Protein AF-A0A2E9VWW2-F1 (afdb_monomer_lite)

Radius of gyration: 25.4 Å; chains: 1; bounding box: 80×67×41 Å

Secondary structure (DSSP, 8-state):
---------SS----TTS-SS--S------TTS-EEEEEEEE-TTS---S---HHHHHHHHTTT--EEEE-S--EE--SS-EEEEEETTEEEEEEEEEETTEEEEEEEEESSSB--EEEEE-TT-EEEEESS---STT-EEEEEEPPPPHHHHHHHHHHHHHTTT--------S---PPP--

Foldseek 3Di:
DDDDDDDPPDPPPPDPPPDDPPDDDDPPPPLPFKKKWKKFQDDPPDDDPPPDDPVQLVQCVVVQRNGIDTQADIDGAEQDWAWNHDDPHWTKIKHWDQDPQKIWIWIWIDPVHTQTDIDIGHAQDWDKDWRPPDHYGRIMIMIMGHHHDPVRVVVVVVVVVCVVVDDDDDDDPDDDPPDDDD

pLDDT: mean 73.4, std 19.97, range [32.47, 96.12]

Structure (mmCIF, N/CA/C/O backbone):
data_AF-A0A2E9VWW2-F1
#
_entry.id   AF-A0A2E9VWW2-F1
#
loop_
_atom_site.group_PDB
_atom_site.id
_atom_site.type_symbol
_atom_site.label_atom_id
_atom_site.label_alt_id
_atom_site.label_comp_id
_atom_site.label_asym_id
_atom_site.label_entity_id
_atom_site.label_seq_id
_atom_site.pdbx_PDB_ins_code
_atom_site.Cartn_x
_atom_site.Cartn_y
_atom_site.Cartn_z
_atom_site.occupancy
_atom_site.B_iso_or_equiv
_atom_site.auth_seq_id
_atom_site.auth_comp_id
_atom_site.auth_asym_id
_atom_site.auth_atom_id
_atom_site.pdbx_PDB_model_num
ATOM 1 N N . MET A 1 1 ? -50.259 -53.143 -11.325 1.00 38.47 1 MET A N 1
ATOM 2 C CA . MET A 1 1 ? -48.902 -52.919 -11.885 1.00 38.47 1 MET A CA 1
ATOM 3 C C . MET A 1 1 ? -49.034 -51.944 -13.056 1.00 38.47 1 MET A C 1
ATOM 5 O O . MET A 1 1 ? -50.045 -52.095 -13.734 1.00 38.47 1 MET A O 1
ATOM 9 N N . PRO A 1 2 ? -48.085 -51.018 -13.345 1.00 46.19 2 PRO A N 1
ATOM 10 C CA . PRO A 1 2 ? -46.811 -50.757 -12.642 1.00 46.19 2 PRO A CA 1
ATOM 11 C C . PRO A 1 2 ? -46.695 -49.457 -11.794 1.00 46.19 2 PRO A C 1
ATOM 13 O O . PRO A 1 2 ? -46.287 -49.560 -10.640 1.00 46.19 2 PRO A O 1
ATOM 16 N N . LEU A 1 3 ? -46.949 -48.257 -12.347 1.00 34.09 3 LEU A N 1
ATOM 17 C CA . LEU A 1 3 ? -46.421 -46.962 -11.834 1.00 34.09 3 LEU A CA 1
ATOM 18 C C . LEU A 1 3 ? -47.301 -46.283 -10.750 1.00 34.09 3 LEU A C 1
ATOM 20 O O . LEU A 1 3 ? -48.466 -46.647 -10.636 1.00 34.09 3 LEU A O 1
ATOM 24 N N . ARG A 1 4 ? -46.867 -45.349 -9.870 1.00 44.44 4 ARG A N 1
ATOM 25 C CA . ARG A 1 4 ? -45.633 -44.532 -9.621 1.00 44.44 4 ARG A CA 1
ATOM 26 C C . ARG A 1 4 ? -45.465 -43.151 -10.314 1.00 44.44 4 ARG A C 1
ATOM 28 O O . ARG A 1 4 ? -45.832 -42.959 -11.459 1.00 44.44 4 ARG A O 1
ATOM 35 N N . PHE A 1 5 ? -44.799 -42.254 -9.568 1.00 42.56 5 PHE A N 1
ATOM 36 C CA . PHE A 1 5 ? -44.126 -40.982 -9.924 1.00 42.56 5 PHE A CA 1
ATOM 37 C C . PHE A 1 5 ? -44.895 -39.847 -10.640 1.00 42.56 5 PHE A C 1
ATOM 39 O O . PHE A 1 5 ? -44.724 -39.643 -11.835 1.00 42.56 5 PHE A O 1
ATOM 46 N N . ALA A 1 6 ? -45.569 -39.000 -9.848 1.00 38.91 6 ALA A N 1
ATOM 47 C CA . ALA A 1 6 ? -45.648 -37.530 -9.982 1.00 38.91 6 ALA A CA 1
ATOM 48 C C . ALA A 1 6 ? -46.382 -36.956 -8.741 1.00 38.91 6 ALA A C 1
ATOM 50 O O . ALA A 1 6 ? -47.266 -37.625 -8.218 1.00 38.91 6 ALA A O 1
ATOM 51 N N . ALA A 1 7 ? -46.093 -35.772 -8.192 1.00 41.53 7 ALA A N 1
ATOM 52 C CA . ALA A 1 7 ? -44.873 -34.964 -8.264 1.00 41.53 7 ALA A CA 1
ATOM 53 C C . ALA A 1 7 ? -44.699 -34.195 -6.932 1.00 41.53 7 ALA A C 1
ATOM 55 O O . ALA A 1 7 ? -45.328 -33.164 -6.707 1.00 41.53 7 ALA A O 1
ATOM 56 N N . ALA A 1 8 ? -43.840 -34.683 -6.031 1.00 39.75 8 ALA A N 1
ATOM 57 C CA . ALA A 1 8 ? -43.536 -34.020 -4.756 1.00 39.75 8 ALA A CA 1
ATOM 58 C C . ALA A 1 8 ? -42.539 -32.857 -4.959 1.00 39.75 8 ALA A C 1
ATOM 60 O O . ALA A 1 8 ? -41.404 -32.909 -4.493 1.00 39.75 8 ALA A O 1
ATOM 61 N N . LEU A 1 9 ? -42.947 -31.835 -5.720 1.00 38.59 9 LEU A N 1
ATOM 62 C CA . LEU A 1 9 ? -42.038 -30.849 -6.322 1.00 38.59 9 LEU A CA 1
ATOM 63 C C . LEU A 1 9 ? -42.366 -29.385 -5.965 1.00 38.59 9 LEU A C 1
ATOM 65 O O . LEU A 1 9 ? -42.173 -28.491 -6.780 1.00 38.59 9 LEU A O 1
ATOM 69 N N . CYS A 1 10 ? -42.850 -29.127 -4.745 1.00 32.47 10 CYS A N 1
ATOM 70 C CA . CYS A 1 10 ? -43.132 -27.763 -4.260 1.00 32.47 10 CYS A CA 1
ATOM 71 C C . CYS A 1 10 ? -42.475 -27.417 -2.905 1.00 32.47 10 CYS A C 1
ATOM 73 O O . CYS A 1 10 ? -42.703 -26.338 -2.365 1.00 32.47 10 CYS A O 1
ATOM 75 N N . LEU A 1 11 ? -41.638 -28.305 -2.349 1.00 35.75 11 LEU A N 1
ATOM 76 C CA . LEU A 1 11 ? -40.925 -28.068 -1.082 1.00 35.75 11 LEU A CA 1
ATOM 77 C C . LEU A 1 11 ? -39.432 -28.437 -1.147 1.00 35.75 11 LEU A C 1
ATOM 79 O O . LEU A 1 11 ? -38.833 -28.841 -0.155 1.00 35.75 11 LEU A O 1
ATOM 83 N N . MET A 1 12 ? -38.829 -28.286 -2.332 1.00 32.47 12 MET A N 1
ATOM 84 C CA . MET A 1 12 ? -37.383 -28.445 -2.542 1.00 32.47 12 MET A CA 1
ATOM 85 C C . MET A 1 12 ? -36.669 -27.182 -3.048 1.00 32.47 12 MET A C 1
ATOM 87 O O . MET A 1 12 ? -35.527 -27.254 -3.492 1.00 32.47 12 MET A O 1
ATOM 91 N N . VAL A 1 13 ? -37.257 -25.998 -2.827 1.00 37.53 13 VAL A N 1
ATOM 92 C CA . VAL A 1 13 ? -36.471 -24.752 -2.688 1.00 37.53 13 VAL A CA 1
ATOM 93 C C . VAL A 1 13 ? -35.834 -24.734 -1.289 1.00 37.53 13 VAL A C 1
ATOM 95 O O . VAL A 1 13 ? -36.084 -23.872 -0.449 1.00 37.53 13 VAL A O 1
ATOM 98 N N . ILE A 1 14 ? -35.030 -25.764 -1.016 1.00 36.09 14 ILE A N 1
ATOM 99 C CA . ILE A 1 14 ? -34.200 -25.859 0.180 1.00 36.09 14 ILE A CA 1
ATOM 100 C C . ILE A 1 14 ? -33.091 -24.824 0.028 1.00 36.09 14 ILE A C 1
ATOM 102 O O . ILE A 1 14 ? -32.214 -24.984 -0.815 1.00 36.09 14 ILE A O 1
ATOM 106 N N . LEU A 1 15 ? -33.144 -23.783 0.861 1.00 34.19 15 LEU A N 1
ATOM 107 C CA . LEU A 1 15 ? -32.026 -23.237 1.649 1.00 34.19 15 LEU A CA 1
ATOM 108 C C . LEU A 1 15 ? -30.678 -22.912 0.956 1.00 34.19 15 LEU A C 1
ATOM 110 O O . LEU A 1 15 ? -29.710 -22.600 1.646 1.00 34.19 15 LEU A O 1
ATOM 114 N N . THR A 1 16 ? -30.599 -22.907 -0.376 1.00 35.44 16 THR A N 1
ATOM 115 C CA . THR A 1 16 ? -29.362 -22.724 -1.168 1.00 35.44 16 THR A CA 1
ATOM 116 C C . THR A 1 16 ? -29.001 -21.235 -1.310 1.00 35.44 16 THR A C 1
ATOM 118 O O . THR A 1 16 ? -28.711 -20.725 -2.386 1.00 35.44 16 THR A O 1
ATOM 121 N N . ALA A 1 17 ? -29.067 -20.518 -0.187 1.00 35.00 17 ALA A N 1
ATOM 122 C CA . ALA A 1 17 ? -28.671 -19.118 -0.019 1.00 35.00 17 ALA A CA 1
ATOM 123 C C . ALA A 1 17 ? -27.955 -18.879 1.332 1.00 35.00 17 ALA A C 1
ATOM 125 O O . ALA A 1 17 ? -27.775 -17.744 1.765 1.00 35.00 17 ALA A O 1
ATOM 126 N N . VAL A 1 18 ? -27.529 -19.957 1.998 1.00 40.19 18 VAL A N 1
ATOM 127 C CA . VAL A 1 18 ? -26.647 -19.948 3.172 1.00 40.19 18 VAL A CA 1
ATOM 128 C C . VAL A 1 18 ? -25.441 -20.831 2.829 1.00 40.19 18 VAL A C 1
ATOM 130 O O . VAL A 1 18 ? -25.621 -21.840 2.162 1.00 40.19 18 VAL A O 1
ATOM 133 N N . THR A 1 19 ? -24.238 -20.438 3.270 1.00 36.69 19 THR A N 1
ATOM 134 C CA . THR A 1 19 ? -22.910 -21.043 2.974 1.00 36.69 19 THR A CA 1
ATOM 135 C C . THR A 1 19 ? -22.212 -20.687 1.650 1.00 36.69 19 THR A C 1
ATOM 137 O O . THR A 1 19 ? -21.451 -21.498 1.126 1.00 36.69 19 THR A O 1
ATOM 140 N N . PHE A 1 20 ? -22.327 -19.445 1.164 1.00 35.34 20 PHE A N 1
ATOM 141 C CA . PHE A 1 20 ? -21.243 -18.863 0.352 1.00 35.34 20 PHE A CA 1
ATOM 142 C C . PHE A 1 20 ? -20.206 -18.169 1.255 1.00 35.34 20 PHE A C 1
ATOM 144 O O . PHE A 1 20 ? -20.550 -17.287 2.037 1.00 35.34 20 PHE A O 1
ATOM 151 N N . ALA A 1 21 ? -18.939 -18.578 1.125 1.00 39.06 21 ALA A N 1
ATOM 152 C CA . ALA A 1 21 ? -17.744 -17.919 1.672 1.00 39.06 21 ALA A CA 1
ATOM 153 C C . ALA A 1 21 ? -17.693 -17.658 3.201 1.00 39.06 21 ALA A C 1
ATOM 155 O O . ALA A 1 21 ? -17.334 -16.566 3.639 1.00 39.06 21 ALA A O 1
ATOM 156 N N . ALA A 1 22 ? -17.958 -18.683 4.022 1.00 37.62 22 ALA A N 1
ATOM 157 C CA . ALA A 1 22 ? -17.477 -18.708 5.414 1.00 37.62 22 ALA A CA 1
ATOM 158 C C . ALA A 1 22 ? -16.037 -19.261 5.519 1.00 37.62 22 ALA A C 1
ATOM 160 O O . ALA A 1 22 ? -15.223 -18.741 6.283 1.00 37.62 22 ALA A O 1
ATOM 161 N N . ASP A 1 23 ? -15.701 -20.269 4.705 1.00 33.84 23 ASP A N 1
ATOM 162 C CA . ASP A 1 23 ? -14.395 -20.934 4.711 1.00 33.84 23 ASP A CA 1
ATOM 163 C C . ASP A 1 23 ? -13.391 -20.302 3.743 1.00 33.84 23 ASP A C 1
ATOM 165 O O . ASP A 1 23 ? -13.119 -20.804 2.652 1.00 33.84 23 ASP A O 1
ATOM 169 N N . LYS A 1 24 ? -12.789 -19.198 4.197 1.00 38.25 24 LYS A N 1
ATOM 170 C CA . LYS A 1 24 ? -11.358 -18.932 3.984 1.00 38.25 24 LYS A CA 1
ATOM 171 C C . LYS A 1 24 ? -10.829 -17.956 5.037 1.00 38.25 24 LYS A C 1
ATOM 173 O O . LYS A 1 24 ? -10.776 -16.749 4.828 1.00 38.25 24 LYS A O 1
ATOM 178 N N . MET A 1 25 ? -10.435 -18.533 6.178 1.00 34.09 25 MET A N 1
ATOM 179 C CA . MET A 1 25 ? -9.112 -18.300 6.780 1.00 34.09 25 MET A CA 1
ATOM 180 C C . MET A 1 25 ? -8.646 -16.833 6.691 1.00 34.09 25 MET A C 1
ATOM 182 O O . MET A 1 25 ? -7.858 -16.462 5.830 1.00 34.09 25 MET A O 1
ATOM 186 N N . LEU A 1 26 ? -9.177 -15.920 7.503 1.00 33.59 26 LEU A N 1
ATOM 187 C CA . LEU A 1 26 ? -8.809 -15.776 8.921 1.00 33.59 26 LEU A CA 1
ATOM 188 C C . LEU A 1 26 ? -7.288 -15.674 9.180 1.00 33.59 26 LEU A C 1
ATOM 190 O O . LEU A 1 26 ? -6.829 -15.916 10.289 1.00 33.59 26 LEU A O 1
ATOM 194 N N . VAL A 1 27 ? -6.527 -15.218 8.184 1.00 36.06 27 VAL A N 1
ATOM 195 C CA . VAL A 1 27 ? -5.305 -14.441 8.419 1.00 36.06 27 VAL A CA 1
ATOM 196 C C . VAL A 1 27 ? -5.707 -12.966 8.441 1.00 36.06 27 VAL A C 1
ATOM 198 O O . VAL A 1 27 ? -5.605 -12.246 7.452 1.00 36.06 27 VAL A O 1
ATOM 201 N N . ILE A 1 28 ? -6.235 -12.527 9.586 1.00 42.31 28 ILE A N 1
ATOM 202 C CA . ILE A 1 28 ? -6.137 -11.113 9.959 1.00 42.31 28 ILE A CA 1
ATOM 203 C C . ILE A 1 28 ? -4.796 -10.993 10.681 1.00 42.31 28 ILE A C 1
ATOM 205 O O . ILE A 1 28 ? -4.753 -10.949 11.911 1.00 42.31 28 ILE A O 1
ATOM 209 N N . ASP A 1 29 ? -3.714 -10.980 9.897 1.00 43.19 29 ASP A N 1
ATOM 210 C CA . ASP A 1 29 ? -2.458 -10.377 10.346 1.00 43.19 29 ASP A CA 1
ATOM 211 C C . ASP A 1 29 ? -2.759 -8.958 10.840 1.00 43.19 29 ASP A C 1
ATOM 213 O O . ASP A 1 29 ? -3.754 -8.348 10.428 1.00 43.19 29 ASP A O 1
ATOM 217 N N . ASP A 1 30 ? -1.955 -8.441 11.768 1.00 47.62 30 ASP A N 1
ATOM 218 C CA . ASP A 1 30 ? -2.338 -7.242 12.511 1.00 47.62 30 ASP A CA 1
ATOM 219 C C . ASP A 1 30 ? -2.309 -5.979 11.630 1.00 47.62 30 ASP A C 1
ATOM 221 O O . ASP A 1 30 ? -1.324 -5.245 11.552 1.00 47.62 30 ASP A O 1
ATOM 225 N N . LEU A 1 31 ? -3.444 -5.714 10.975 1.00 59.88 31 LEU A N 1
ATOM 226 C CA . LEU A 1 31 ? -3.766 -4.497 10.231 1.00 59.88 31 LEU A CA 1
ATOM 227 C C . LEU A 1 31 ? -3.972 -3.324 11.205 1.00 59.88 31 LEU A C 1
ATOM 229 O O . LEU A 1 31 ? -5.044 -2.719 11.277 1.00 59.88 31 LEU A O 1
ATOM 233 N N . THR A 1 32 ? -2.930 -3.022 11.975 1.00 70.50 32 THR A N 1
ATOM 234 C CA . THR A 1 32 ? -2.710 -1.773 12.713 1.00 70.50 32 THR A CA 1
ATOM 235 C C . THR A 1 32 ? -1.797 -0.813 11.949 1.00 70.50 32 THR A C 1
ATOM 237 O O . THR A 1 32 ? -1.774 0.373 12.269 1.00 70.50 32 THR A O 1
ATOM 240 N N . GLN A 1 33 ? -1.097 -1.301 10.920 1.00 85.75 33 GLN A N 1
ATOM 241 C CA . GLN A 1 33 ? -0.189 -0.549 10.047 1.00 85.75 33 GLN A CA 1
ATOM 242 C C . GLN A 1 33 ? -0.647 -0.614 8.582 1.00 85.75 33 GLN A C 1
ATOM 244 O O . GLN A 1 33 ? -1.279 -1.590 8.167 1.00 85.75 33 GLN A O 1
ATOM 249 N N . VAL A 1 34 ? -0.309 0.413 7.791 1.00 90.88 34 VAL A N 1
ATOM 250 C CA . VAL A 1 34 ? -0.545 0.426 6.334 1.00 90.88 34 VAL A CA 1
ATOM 251 C C . VAL A 1 34 ? 0.311 -0.653 5.679 1.00 90.88 34 VAL A C 1
ATOM 253 O O . VAL A 1 34 ? 1.507 -0.727 5.938 1.00 90.88 34 VAL A O 1
ATOM 256 N N . GLN A 1 35 ? -0.286 -1.474 4.821 1.00 94.12 35 GLN A N 1
ATOM 257 C CA . GLN A 1 35 ? 0.425 -2.498 4.057 1.00 94.12 35 GLN A CA 1
ATOM 258 C C . GLN A 1 35 ? 0.737 -1.989 2.649 1.00 94.12 35 GLN A C 1
ATOM 260 O O . GLN A 1 35 ? -0.114 -1.364 2.014 1.00 94.12 35 GLN A O 1
ATOM 265 N N . ALA A 1 36 ? 1.931 -2.295 2.147 1.00 94.12 36 ALA A N 1
ATOM 266 C CA . ALA A 1 36 ? 2.355 -2.021 0.777 1.00 94.12 36 ALA A CA 1
ATOM 267 C C . ALA A 1 36 ? 2.772 -3.314 0.058 1.00 94.12 36 ALA A C 1
ATOM 269 O O . ALA A 1 36 ? 3.405 -4.181 0.662 1.00 94.12 36 ALA A O 1
ATOM 270 N N . LYS A 1 37 ? 2.444 -3.441 -1.233 1.00 93.56 37 LYS A N 1
ATOM 271 C CA . LYS A 1 37 ? 2.930 -4.511 -2.121 1.00 93.56 37 LYS A CA 1
ATOM 272 C C . LYS A 1 37 ? 3.355 -3.908 -3.458 1.00 93.56 37 LYS A C 1
ATOM 274 O O . LYS A 1 37 ? 2.558 -3.226 -4.105 1.00 93.56 37 LYS A O 1
ATOM 279 N N . VAL A 1 38 ? 4.603 -4.144 -3.860 1.00 91.19 38 VAL A N 1
ATOM 280 C CA . VAL A 1 38 ? 5.144 -3.717 -5.158 1.00 91.19 38 VAL A CA 1
ATOM 281 C C . VAL A 1 38 ? 4.686 -4.699 -6.228 1.00 91.19 38 VAL A C 1
ATOM 283 O O . VAL A 1 38 ? 4.804 -5.918 -6.073 1.00 91.19 38 VAL A O 1
ATOM 286 N N . VAL A 1 39 ? 4.140 -4.161 -7.313 1.00 89.38 39 VAL A N 1
ATOM 287 C CA . VAL A 1 39 ? 3.542 -4.922 -8.410 1.00 89.38 39 VAL A CA 1
ATOM 288 C C . VAL A 1 39 ? 3.974 -4.279 -9.720 1.00 89.38 39 VAL A C 1
ATOM 290 O O . VAL A 1 39 ? 3.816 -3.074 -9.889 1.00 89.38 39 VAL A O 1
ATOM 293 N N . TYR A 1 40 ? 4.520 -5.054 -10.650 1.00 86.56 40 TYR A N 1
ATOM 294 C CA . TYR A 1 40 ? 4.775 -4.563 -12.006 1.00 86.56 40 TYR A CA 1
ATOM 295 C C . TYR A 1 40 ? 3.570 -4.845 -12.898 1.00 86.56 40 TYR A C 1
ATOM 297 O O . TYR A 1 40 ? 2.806 -5.781 -12.645 1.00 86.56 40 TYR A O 1
ATOM 305 N N . GLY A 1 41 ? 3.426 -4.062 -13.965 1.00 78.12 41 GLY A N 1
ATOM 306 C CA . GLY A 1 41 ? 2.668 -4.502 -15.127 1.00 78.12 41 GLY A CA 1
ATOM 307 C C . GLY A 1 41 ? 3.264 -5.788 -15.708 1.00 78.12 41 GLY A C 1
ATOM 308 O O . GLY A 1 41 ? 4.406 -6.159 -15.434 1.00 78.12 41 GLY A O 1
ATOM 309 N N . ALA A 1 42 ? 2.472 -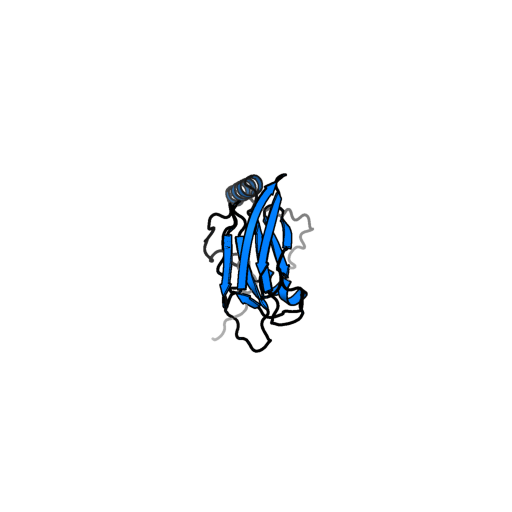6.488 -16.507 1.00 71.44 42 ALA A N 1
ATOM 310 C CA . ALA A 1 42 ? 2.922 -7.660 -17.240 1.00 71.44 42 ALA A CA 1
ATOM 311 C C . ALA A 1 42 ? 2.361 -7.633 -18.666 1.00 71.44 42 ALA A C 1
ATOM 313 O O . ALA A 1 42 ? 1.273 -7.101 -18.914 1.00 71.44 42 ALA A O 1
ATOM 314 N N . ALA A 1 43 ? 3.117 -8.186 -19.615 1.00 65.25 43 ALA A N 1
ATOM 315 C CA . ALA A 1 43 ? 2.631 -8.389 -20.978 1.00 65.25 43 ALA A CA 1
ATOM 316 C C . ALA A 1 43 ? 1.616 -9.545 -21.002 1.00 65.25 43 ALA A C 1
ATOM 318 O O . ALA A 1 43 ? 1.689 -10.440 -20.164 1.00 65.25 43 ALA A O 1
ATOM 319 N N . ALA A 1 44 ? 0.693 -9.553 -21.971 1.00 60.88 44 ALA A N 1
ATOM 320 C CA . ALA A 1 44 ? -0.444 -10.487 -22.020 1.00 60.88 44 ALA A CA 1
ATOM 321 C C . ALA A 1 44 ? -0.073 -11.990 -22.014 1.00 60.88 44 ALA A C 1
ATOM 323 O O . ALA A 1 44 ? -0.925 -12.827 -21.732 1.00 60.88 44 ALA A O 1
ATOM 324 N N . GLU A 1 45 ? 1.182 -12.327 -22.316 1.00 57.56 45 GLU A N 1
ATOM 325 C CA . GLU A 1 45 ? 1.710 -13.697 -22.370 1.00 57.56 45 GLU A CA 1
ATOM 326 C C . GLU A 1 45 ? 2.396 -14.144 -21.061 1.00 57.56 45 GLU A C 1
ATOM 328 O O . GLU A 1 45 ? 2.733 -15.318 -20.906 1.00 57.56 45 GLU A O 1
ATOM 333 N N . GLN A 1 46 ? 2.608 -13.240 -20.094 1.00 57.06 46 GLN A N 1
ATOM 334 C CA . GLN A 1 46 ? 3.193 -13.596 -18.799 1.00 57.06 46 GLN A CA 1
ATOM 335 C C . GLN A 1 46 ? 2.151 -14.257 -17.889 1.00 57.06 46 GLN A C 1
ATOM 337 O O . GLN A 1 46 ? 1.194 -13.639 -17.427 1.00 57.06 46 GLN A O 1
ATOM 342 N N . GLN A 1 47 ? 2.385 -15.541 -17.628 1.00 52.25 47 GLN A N 1
ATOM 343 C CA . GLN A 1 47 ? 1.526 -16.445 -16.869 1.00 52.25 47 GLN A CA 1
ATOM 344 C C . GLN A 1 47 ? 1.196 -15.913 -15.458 1.00 52.25 47 GLN A C 1
ATOM 346 O O . GLN A 1 47 ? 2.099 -15.530 -14.710 1.00 52.25 47 GLN A O 1
ATOM 351 N N . GLU A 1 48 ? -0.090 -15.925 -15.075 1.00 53.59 48 GLU A N 1
ATOM 352 C CA . GLU A 1 48 ? -0.560 -15.422 -13.774 1.00 53.59 48 GLU A CA 1
ATOM 353 C C . GLU A 1 48 ? 0.186 -16.064 -12.590 1.00 53.59 48 GLU A C 1
ATOM 355 O O . GLU A 1 48 ? 0.023 -17.247 -12.280 1.00 53.59 48 GLU A O 1
ATOM 360 N N . ARG A 1 49 ? 0.946 -15.252 -11.845 1.00 55.03 49 ARG A N 1
ATOM 361 C CA . ARG A 1 49 ? 1.398 -15.617 -10.498 1.00 55.03 49 ARG A CA 1
ATOM 362 C C . ARG A 1 49 ? 0.264 -15.329 -9.516 1.00 55.03 49 ARG A C 1
ATOM 364 O O . ARG A 1 49 ? 0.060 -14.183 -9.126 1.00 55.03 49 ARG A O 1
ATOM 371 N N . ALA A 1 50 ? -0.462 -16.384 -9.148 1.00 58.03 50 ALA A N 1
ATOM 372 C CA . ALA A 1 50 ? -1.775 -16.374 -8.489 1.00 58.03 50 ALA A CA 1
ATOM 373 C C . ALA A 1 50 ? -1.828 -15.865 -7.019 1.00 58.03 50 ALA A C 1
ATOM 375 O O . ALA A 1 50 ? -2.516 -16.448 -6.184 1.00 58.03 50 ALA A O 1
ATOM 376 N N . ASP A 1 51 ? -1.130 -14.771 -6.698 1.00 71.94 51 ASP A N 1
ATOM 377 C CA . ASP A 1 51 ? -1.185 -14.057 -5.410 1.00 71.94 51 ASP A CA 1
ATOM 378 C C . ASP A 1 51 ? -1.291 -12.528 -5.614 1.00 71.94 51 ASP A C 1
ATOM 380 O O . ASP A 1 51 ? -0.477 -11.720 -5.150 1.00 71.94 51 ASP A O 1
ATOM 384 N N . ILE A 1 52 ? -2.320 -12.105 -6.350 1.00 80.94 52 ILE A N 1
ATOM 385 C CA . ILE A 1 52 ? -2.735 -10.702 -6.436 1.00 80.94 52 ILE A CA 1
ATOM 386 C C . ILE A 1 52 ? -4.208 -10.602 -6.037 1.00 80.94 52 ILE A C 1
ATOM 388 O O . ILE A 1 52 ? -5.063 -11.326 -6.540 1.00 80.94 52 ILE A O 1
ATOM 392 N N . ALA A 1 53 ? -4.512 -9.691 -5.110 1.00 84.31 53 ALA A N 1
ATOM 393 C CA . ALA A 1 53 ? -5.883 -9.431 -4.693 1.00 84.31 53 ALA A CA 1
ATOM 394 C C . ALA A 1 53 ? -6.674 -8.780 -5.839 1.00 84.31 53 ALA A C 1
ATOM 396 O O . ALA A 1 53 ? -6.188 -7.837 -6.461 1.00 84.31 53 ALA A O 1
ATOM 397 N N . LEU A 1 54 ? -7.910 -9.236 -6.075 1.00 87.06 54 LEU A N 1
ATOM 398 C CA . LEU A 1 54 ? -8.753 -8.831 -7.213 1.00 87.06 54 LEU A CA 1
ATOM 399 C C . LEU A 1 54 ? -8.814 -7.306 -7.435 1.00 87.06 54 LEU A C 1
ATOM 401 O O . LEU A 1 54 ? -8.689 -6.835 -8.563 1.00 87.06 54 LEU A O 1
ATOM 405 N N . TRP A 1 55 ? -8.920 -6.528 -6.352 1.00 90.12 55 TRP A N 1
ATOM 406 C CA . TRP A 1 55 ? -8.987 -5.062 -6.399 1.00 90.12 55 TRP A CA 1
ATOM 407 C C . TRP A 1 55 ? -7.730 -4.398 -6.987 1.00 90.12 55 TRP A C 1
ATOM 409 O O . TRP A 1 55 ? -7.821 -3.302 -7.539 1.00 90.12 55 TRP A O 1
ATOM 419 N N . ILE A 1 56 ? -6.570 -5.054 -6.890 1.00 89.38 56 ILE A N 1
ATOM 420 C CA . ILE A 1 56 ? -5.314 -4.602 -7.495 1.00 89.38 56 ILE A CA 1
ATOM 421 C C . ILE A 1 56 ? -5.385 -4.830 -9.007 1.00 89.38 56 ILE A C 1
ATOM 423 O O . ILE A 1 56 ? -5.193 -3.884 -9.766 1.00 89.38 56 ILE A O 1
ATOM 427 N N . GLY A 1 57 ? -5.739 -6.044 -9.446 1.00 86.62 57 GLY A N 1
ATOM 428 C CA . GLY A 1 57 ? -5.892 -6.378 -10.869 1.00 86.62 57 GLY A CA 1
ATOM 429 C C . GLY A 1 57 ? -6.904 -5.472 -11.575 1.00 86.62 57 GLY A C 1
ATOM 430 O O . GLY A 1 57 ? -6.595 -4.878 -12.605 1.00 86.62 57 GLY A O 1
ATOM 431 N N . GLU A 1 58 ? -8.071 -5.246 -10.965 1.00 87.06 58 GLU A N 1
ATOM 432 C CA . GLU A 1 58 ? -9.059 -4.286 -11.471 1.00 87.06 58 GLU A CA 1
ATOM 433 C C . GLU A 1 58 ? -8.509 -2.858 -11.615 1.00 87.06 58 GLU A C 1
ATOM 435 O O . GLU A 1 58 ? -8.837 -2.157 -12.574 1.00 87.06 58 GLU A O 1
ATOM 440 N N . ALA A 1 59 ? -7.720 -2.389 -10.644 1.00 88.25 59 ALA A N 1
ATOM 441 C CA . ALA A 1 59 ? -7.157 -1.042 -10.653 1.00 88.25 59 ALA A CA 1
ATOM 442 C C . ALA A 1 59 ? -6.016 -0.884 -11.672 1.00 88.25 59 ALA A C 1
ATOM 444 O O . ALA A 1 59 ? -5.820 0.215 -12.190 1.00 88.25 59 ALA A O 1
ATOM 445 N N . LEU A 1 60 ? -5.295 -1.966 -11.979 1.00 85.81 60 LEU A N 1
ATOM 446 C CA . LEU A 1 60 ? -4.235 -2.013 -12.988 1.00 85.81 60 LEU A CA 1
ATOM 447 C C . LEU A 1 60 ? -4.801 -2.122 -14.410 1.00 85.81 60 LEU A C 1
ATOM 449 O O . LEU A 1 60 ? -4.393 -1.360 -15.289 1.00 85.81 60 LEU A O 1
ATOM 453 N N . ALA A 1 61 ? -5.840 -2.937 -14.618 1.00 83.38 61 ALA A N 1
ATOM 454 C CA . ALA A 1 61 ? -6.577 -2.991 -15.880 1.00 83.38 61 ALA A CA 1
ATOM 455 C C . ALA A 1 61 ? -7.171 -1.620 -16.256 1.00 83.38 61 ALA A C 1
ATOM 457 O O . ALA A 1 61 ? -7.007 -1.160 -17.385 1.00 83.38 61 ALA A O 1
ATOM 458 N N . LYS A 1 62 ? -7.749 -0.896 -15.283 1.00 84.06 62 LYS A N 1
ATOM 459 C CA . LYS A 1 62 ? -8.222 0.498 -15.446 1.00 84.06 62 LYS A CA 1
ATOM 460 C C . LYS A 1 62 ? -7.099 1.508 -15.763 1.00 84.06 62 LYS A C 1
ATOM 462 O O . LYS A 1 62 ? -7.401 2.630 -16.157 1.00 84.06 62 LYS A O 1
ATOM 467 N N . LYS A 1 63 ? -5.824 1.134 -15.595 1.00 80.75 63 LYS A N 1
ATOM 468 C CA . LYS A 1 63 ? -4.624 1.934 -15.915 1.00 80.75 63 LYS A CA 1
ATOM 469 C C . LYS A 1 63 ? -3.898 1.465 -17.188 1.00 80.75 63 LYS A C 1
ATOM 471 O O . LYS A 1 63 ? -2.832 1.990 -17.489 1.00 80.75 63 LYS A O 1
ATOM 476 N N . GLY A 1 64 ? -4.450 0.502 -17.933 1.00 76.00 64 GLY A N 1
ATOM 477 C CA . GLY A 1 64 ? -3.846 -0.014 -19.169 1.00 76.00 64 GLY A CA 1
ATOM 478 C C . GLY A 1 64 ? -2.779 -1.100 -18.977 1.00 76.00 64 GLY A C 1
ATOM 479 O O . GLY A 1 64 ? -2.148 -1.495 -19.953 1.00 76.00 64 GLY A O 1
ATOM 480 N N . SER A 1 65 ? -2.602 -1.620 -17.758 1.00 76.56 65 SER A N 1
ATOM 481 C CA . SER A 1 65 ? -1.743 -2.776 -17.461 1.00 76.56 65 SER A CA 1
ATOM 482 C C . SER A 1 65 ? -2.639 -3.932 -16.980 1.00 76.56 65 SER A C 1
ATOM 484 O O . SER A 1 65 ? -2.854 -4.073 -15.779 1.00 76.56 65 SER A O 1
ATOM 486 N N . PRO A 1 66 ? -3.256 -4.713 -17.892 1.00 69.88 66 PRO A N 1
ATOM 487 C CA . PRO A 1 66 ? -4.306 -5.678 -17.541 1.00 69.88 66 PRO A CA 1
ATOM 488 C C . PRO A 1 66 ? -3.794 -6.903 -16.778 1.00 69.88 66 PRO A C 1
ATOM 490 O O . PRO A 1 66 ? -4.554 -7.484 -16.008 1.00 69.88 66 PRO A O 1
ATOM 493 N N . LEU A 1 67 ? -2.525 -7.274 -16.971 1.00 74.94 67 LEU A N 1
ATOM 494 C CA . LEU A 1 67 ? -1.837 -8.281 -16.168 1.00 74.94 67 LEU A CA 1
ATOM 495 C C . LEU A 1 67 ? -0.820 -7.621 -15.238 1.00 74.94 67 LEU A C 1
ATOM 497 O O . LEU A 1 67 ? -0.340 -6.509 -15.482 1.00 74.94 67 LEU A O 1
ATOM 501 N N . ALA A 1 68 ? -0.510 -8.336 -14.161 1.00 75.12 68 ALA A N 1
ATOM 502 C CA . ALA A 1 68 ? 0.227 -7.822 -13.025 1.00 75.12 68 ALA A CA 1
ATOM 503 C C . ALA A 1 68 ? 1.115 -8.915 -12.411 1.00 75.12 68 ALA A C 1
ATOM 505 O O . ALA A 1 68 ? 0.668 -10.048 -12.230 1.00 75.12 68 ALA A O 1
ATOM 506 N N . GLN A 1 69 ? 2.354 -8.576 -12.050 1.00 83.19 69 GLN A N 1
ATOM 507 C CA . GLN A 1 69 ? 3.295 -9.492 -11.398 1.00 83.19 69 GLN A CA 1
ATOM 508 C C . GLN A 1 69 ? 3.719 -8.938 -10.027 1.00 83.19 69 GLN A C 1
ATOM 510 O O . GLN A 1 69 ? 4.250 -7.827 -9.965 1.00 83.19 69 GLN A O 1
ATOM 515 N N . PRO A 1 70 ? 3.534 -9.679 -8.916 1.00 85.25 70 PRO A N 1
ATOM 516 C CA . PRO A 1 70 ? 3.969 -9.218 -7.602 1.00 85.25 70 PRO A CA 1
ATOM 517 C C . PRO A 1 70 ? 5.495 -9.338 -7.478 1.00 85.25 70 PRO A C 1
ATOM 519 O O . PRO A 1 70 ? 6.049 -10.412 -7.714 1.00 85.25 70 PRO A O 1
ATOM 522 N N . GLN A 1 71 ? 6.159 -8.246 -7.086 1.00 86.75 71 GLN A N 1
ATOM 523 C CA . GLN A 1 71 ? 7.618 -8.173 -6.882 1.00 86.75 71 GLN A CA 1
ATOM 524 C C . GLN A 1 71 ? 8.016 -8.027 -5.402 1.00 86.75 71 GLN A C 1
ATOM 526 O O . GLN A 1 71 ? 9.201 -8.001 -5.066 1.00 86.75 71 GLN A O 1
ATOM 531 N N . SER A 1 72 ? 7.032 -7.946 -4.504 1.00 86.69 72 SER A N 1
ATOM 532 C CA . SER A 1 72 ? 7.206 -8.075 -3.056 1.00 86.69 72 SER A CA 1
ATOM 533 C C . SER A 1 72 ? 6.063 -8.899 -2.450 1.00 86.69 72 SER A C 1
ATOM 535 O O . SER A 1 72 ? 5.005 -9.078 -3.062 1.00 86.69 72 SER A O 1
ATOM 537 N N . GLY A 1 73 ? 6.246 -9.359 -1.210 1.00 89.00 73 GLY A N 1
ATOM 538 C CA . GLY A 1 73 ? 5.119 -9.699 -0.336 1.00 89.00 73 GLY A CA 1
ATOM 539 C C . GLY A 1 73 ? 4.380 -8.439 0.136 1.00 89.00 73 GLY A C 1
ATOM 540 O O . GLY A 1 73 ? 4.749 -7.321 -0.232 1.00 89.00 73 GLY A O 1
ATOM 541 N N . TRP A 1 74 ? 3.360 -8.606 0.978 1.00 91.31 74 TRP A N 1
ATOM 542 C CA . TRP A 1 74 ? 2.831 -7.485 1.759 1.00 91.31 74 TRP A CA 1
ATOM 543 C C . TRP A 1 74 ? 3.851 -7.066 2.821 1.00 91.31 74 TRP A C 1
ATOM 545 O O . TRP A 1 74 ? 4.382 -7.907 3.545 1.00 91.31 74 TRP A O 1
ATOM 555 N N . ILE A 1 75 ? 4.137 -5.769 2.895 1.00 91.94 75 ILE A N 1
ATOM 556 C CA . ILE A 1 75 ? 5.106 -5.187 3.820 1.00 91.94 75 ILE A CA 1
ATOM 557 C C . ILE A 1 75 ? 4.417 -4.074 4.607 1.00 91.94 75 ILE A C 1
ATOM 559 O O . ILE A 1 75 ? 3.973 -3.077 4.038 1.00 91.94 75 ILE A O 1
ATOM 563 N N . ALA A 1 76 ? 4.366 -4.235 5.929 1.00 92.38 76 ALA A N 1
ATOM 564 C CA . ALA A 1 76 ? 3.844 -3.219 6.833 1.00 92.38 76 ALA A CA 1
ATOM 565 C C . ALA A 1 76 ? 4.775 -1.995 6.871 1.00 92.38 76 ALA A C 1
ATOM 567 O O . ALA A 1 76 ? 5.974 -2.140 7.133 1.00 92.38 76 ALA A O 1
ATOM 568 N N . LEU A 1 77 ? 4.228 -0.810 6.606 1.00 91.19 77 LEU A N 1
ATOM 569 C CA . LEU A 1 77 ? 4.905 0.483 6.679 1.00 91.19 77 LEU A CA 1
ATOM 570 C C . LEU A 1 77 ? 4.859 1.060 8.100 1.00 91.19 77 LEU A C 1
ATOM 572 O O . LEU A 1 77 ? 3.871 0.904 8.819 1.00 91.19 77 LEU A O 1
ATOM 576 N N . ALA A 1 78 ? 5.910 1.793 8.464 1.00 89.69 78 ALA A N 1
ATOM 577 C CA . ALA A 1 78 ? 6.028 2.529 9.720 1.00 89.69 78 ALA A CA 1
ATOM 578 C C . ALA A 1 78 ? 6.459 3.985 9.456 1.00 89.69 78 ALA A C 1
ATOM 580 O O . ALA A 1 78 ? 6.640 4.389 8.307 1.00 89.69 78 ALA A O 1
ATOM 581 N N . SER A 1 79 ? 6.643 4.768 10.521 1.00 87.69 79 SER A N 1
ATOM 582 C CA . SER A 1 79 ? 7.195 6.132 10.457 1.00 87.69 79 SER A CA 1
ATOM 583 C C . SER A 1 79 ? 8.651 6.181 9.984 1.00 87.69 79 SER A C 1
ATOM 585 O O . SER A 1 79 ? 9.099 7.200 9.465 1.00 87.69 79 SER A O 1
ATOM 587 N N . GLU A 1 80 ? 9.392 5.088 10.163 1.00 91.31 80 GLU A N 1
ATOM 588 C CA . GLU A 1 80 ? 10.735 4.907 9.612 1.00 91.31 80 GLU A CA 1
ATOM 589 C C . GLU A 1 80 ? 10.656 4.390 8.170 1.00 91.31 80 GLU A C 1
ATOM 591 O O . GLU A 1 80 ? 9.787 3.580 7.836 1.00 91.31 80 GLU A O 1
ATOM 596 N N . SER A 1 81 ? 11.573 4.855 7.316 1.00 92.25 81 SER A N 1
ATOM 597 C CA . SER A 1 81 ? 11.620 4.444 5.910 1.00 92.25 81 SER A CA 1
ATOM 598 C C . SER A 1 81 ? 12.065 2.992 5.762 1.00 92.25 81 SER A C 1
ATOM 600 O O . SER A 1 81 ? 13.013 2.551 6.414 1.00 92.25 81 SER A O 1
ATOM 602 N N . LYS A 1 82 ? 11.364 2.244 4.909 1.00 93.69 82 LYS A N 1
ATOM 603 C CA . LYS A 1 82 ? 11.479 0.790 4.810 1.00 93.69 82 LYS A CA 1
ATOM 604 C C . LYS A 1 82 ? 11.535 0.324 3.359 1.00 93.69 82 LYS A C 1
ATOM 606 O O . LYS A 1 82 ? 10.654 0.646 2.563 1.00 93.69 82 LYS A O 1
ATOM 611 N N . ARG A 1 83 ? 12.525 -0.520 3.057 1.00 94.25 83 ARG A N 1
ATOM 612 C CA . ARG A 1 83 ? 12.725 -1.134 1.739 1.00 94.25 83 ARG A CA 1
ATOM 613 C C . ARG A 1 83 ? 11.549 -2.038 1.377 1.00 94.25 83 ARG A C 1
ATOM 615 O O . ARG A 1 83 ? 11.309 -3.047 2.039 1.00 94.25 83 ARG A O 1
ATOM 622 N N . LEU A 1 84 ? 10.829 -1.669 0.320 1.00 92.69 84 LEU A N 1
ATOM 623 C CA . LEU A 1 84 ? 9.694 -2.414 -0.229 1.00 92.69 84 LEU A CA 1
ATOM 624 C C . LEU A 1 84 ? 10.122 -3.389 -1.328 1.00 92.69 84 LEU A C 1
ATOM 626 O O . LEU A 1 84 ? 9.611 -4.503 -1.409 1.00 92.69 84 LEU A O 1
ATOM 630 N N . HIS A 1 85 ? 11.069 -2.972 -2.167 1.00 91.50 85 HIS A N 1
ATOM 631 C CA . HIS A 1 85 ? 11.648 -3.796 -3.223 1.00 91.50 85 HIS A CA 1
ATOM 632 C C . HIS A 1 85 ? 13.072 -3.326 -3.542 1.00 91.50 85 HIS A C 1
ATOM 634 O O . HIS A 1 85 ? 13.388 -2.140 -3.417 1.00 91.50 85 HIS A O 1
ATOM 640 N N . THR A 1 86 ? 13.935 -4.255 -3.953 1.00 89.62 86 THR A N 1
ATOM 641 C CA . THR A 1 86 ? 15.240 -3.946 -4.540 1.00 89.62 86 THR A CA 1
ATOM 642 C C . THR A 1 86 ? 15.631 -5.064 -5.502 1.00 89.62 86 THR A C 1
ATOM 644 O O . THR A 1 86 ? 15.474 -6.238 -5.170 1.00 89.62 86 THR A O 1
ATOM 647 N N . ASP A 1 87 ? 16.117 -4.693 -6.680 1.00 84.44 87 ASP A N 1
ATOM 648 C CA . ASP A 1 87 ? 16.612 -5.602 -7.715 1.00 84.44 87 ASP A CA 1
ATOM 649 C C . ASP A 1 87 ? 17.502 -4.810 -8.682 1.00 84.44 87 ASP A C 1
ATOM 651 O O . ASP A 1 87 ? 17.244 -3.633 -8.896 1.00 84.44 87 ASP A O 1
ATOM 655 N N . ASN A 1 88 ? 18.550 -5.410 -9.253 1.00 82.44 88 ASN A N 1
ATOM 656 C CA . ASN A 1 88 ? 19.380 -4.815 -10.321 1.00 82.44 88 ASN A CA 1
ATOM 657 C C . ASN A 1 88 ? 19.833 -3.336 -10.130 1.00 82.44 88 ASN A C 1
ATOM 659 O O . ASN A 1 88 ? 20.077 -2.620 -11.098 1.00 82.44 88 ASN A O 1
ATOM 663 N N . GLY A 1 89 ? 19.973 -2.865 -8.883 1.00 76.19 89 GLY A N 1
ATOM 664 C CA . GLY A 1 89 ? 20.316 -1.473 -8.542 1.00 76.19 89 GLY A CA 1
ATOM 665 C C . GLY A 1 89 ? 19.116 -0.530 -8.352 1.00 76.19 89 GLY A C 1
ATOM 666 O O . GLY A 1 89 ? 19.273 0.524 -7.737 1.00 76.19 89 GLY A O 1
ATOM 667 N N . LEU A 1 90 ? 17.918 -0.931 -8.784 1.00 84.44 90 LEU A N 1
ATOM 668 C CA . LEU A 1 90 ? 16.654 -0.303 -8.406 1.00 84.44 90 LEU A CA 1
ATOM 669 C C . LEU A 1 90 ? 16.382 -0.513 -6.913 1.00 84.44 90 LEU A C 1
ATOM 671 O O . LEU A 1 90 ? 16.606 -1.589 -6.341 1.00 84.44 90 LEU A O 1
ATOM 675 N N . TYR A 1 91 ? 15.825 0.519 -6.288 1.00 90.50 91 TYR A N 1
ATOM 676 C CA . TYR A 1 91 ? 15.196 0.413 -4.981 1.00 90.50 91 TYR A CA 1
ATOM 677 C C . TYR A 1 91 ? 13.921 1.245 -4.871 1.00 90.50 91 TYR A C 1
ATOM 679 O O . TYR A 1 91 ? 13.773 2.294 -5.499 1.00 90.50 91 TYR A O 1
ATOM 687 N N . ILE 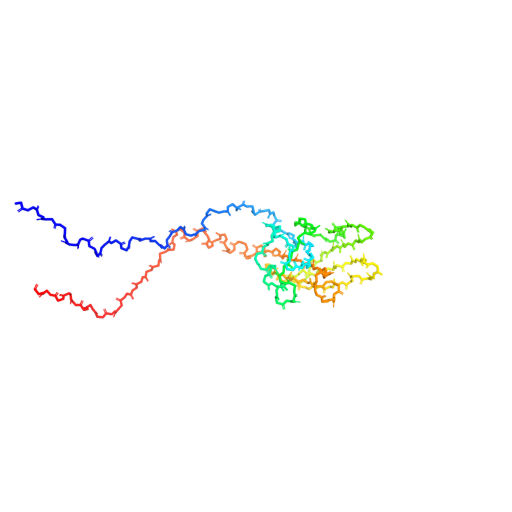A 1 92 ? 13.015 0.757 -4.028 1.00 92.69 92 ILE A N 1
ATOM 688 C CA . ILE A 1 92 ? 11.771 1.420 -3.650 1.00 92.69 92 ILE A CA 1
ATOM 689 C C . ILE A 1 92 ? 11.685 1.366 -2.126 1.00 92.69 92 ILE A C 1
ATOM 691 O O . ILE A 1 92 ? 11.609 0.277 -1.551 1.00 92.69 92 ILE A O 1
ATOM 695 N N . ASP A 1 93 ? 11.702 2.527 -1.486 1.00 94.62 93 ASP A N 1
ATOM 696 C CA . ASP A 1 93 ? 11.501 2.711 -0.052 1.00 94.62 93 ASP A CA 1
ATOM 697 C C . ASP A 1 93 ? 10.132 3.356 0.212 1.00 94.62 93 ASP A C 1
ATOM 699 O O . ASP A 1 93 ? 9.591 4.086 -0.619 1.00 94.62 93 ASP A O 1
ATOM 703 N N . GLY A 1 94 ? 9.544 3.077 1.374 1.00 95.69 94 GLY A N 1
ATOM 704 C CA . GLY A 1 94 ? 8.273 3.668 1.782 1.00 95.69 94 GLY A CA 1
ATOM 705 C C . GLY A 1 94 ? 8.212 3.962 3.275 1.00 95.69 94 GLY A C 1
ATOM 706 O O . GLY A 1 94 ? 8.771 3.226 4.089 1.00 95.69 94 GLY A O 1
ATOM 707 N N . LYS A 1 95 ? 7.492 5.028 3.629 1.00 94.88 95 LYS A N 1
ATOM 708 C CA . LYS A 1 95 ? 7.237 5.484 5.004 1.00 94.88 95 LYS A CA 1
ATOM 709 C C . LYS A 1 95 ? 5.798 5.980 5.150 1.00 94.88 95 LYS A C 1
ATOM 711 O O . LYS A 1 95 ? 5.192 6.426 4.175 1.00 94.88 95 LYS A O 1
ATOM 716 N N . VAL A 1 96 ? 5.240 5.906 6.358 1.00 95.44 96 VAL A N 1
ATOM 717 C CA . VAL A 1 96 ? 3.885 6.388 6.670 1.0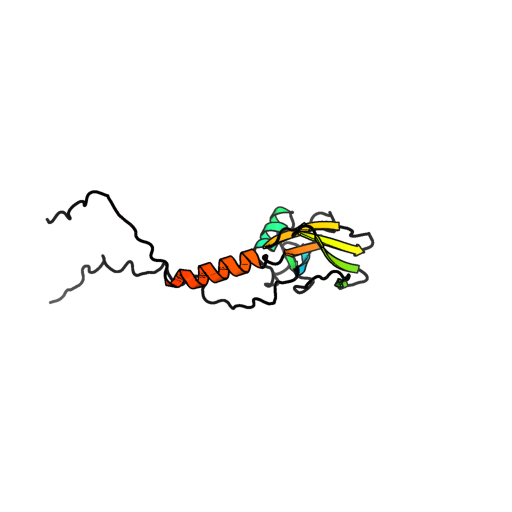0 95.44 96 VAL A CA 1
ATOM 718 C C . VAL A 1 96 ? 3.843 7.216 7.951 1.00 95.44 96 VAL A C 1
ATOM 720 O O . VAL A 1 96 ? 4.296 6.786 9.009 1.00 95.44 96 VAL A O 1
ATOM 723 N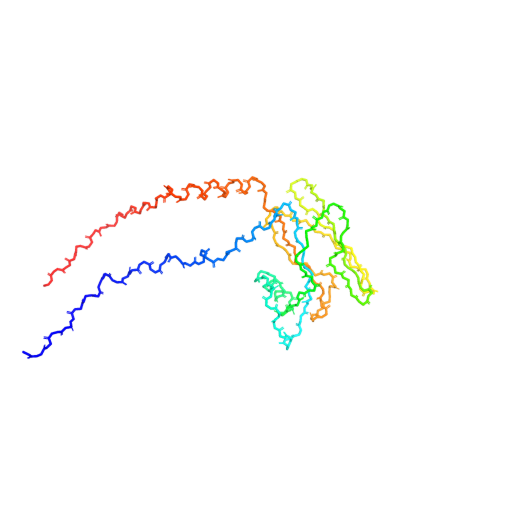 N . THR A 1 97 ? 3.208 8.381 7.862 1.00 93.62 97 THR A N 1
ATOM 724 C CA . THR A 1 97 ? 2.906 9.270 8.987 1.00 93.62 97 THR A CA 1
ATOM 725 C C . THR A 1 97 ? 1.396 9.260 9.233 1.00 93.62 97 THR A C 1
ATOM 727 O O . THR A 1 97 ? 0.622 9.516 8.311 1.00 93.62 97 THR A O 1
ATOM 730 N N . GLU A 1 98 ? 0.944 8.976 10.460 1.00 91.00 98 GLU A N 1
ATOM 731 C CA . GLU A 1 98 ? -0.466 9.185 10.830 1.00 91.00 98 GLU A CA 1
ATOM 732 C C . GLU A 1 98 ? -0.674 10.643 11.265 1.00 91.00 98 GLU A C 1
ATOM 734 O O . GLU A 1 98 ? 0.029 11.147 12.143 1.00 91.00 98 GLU A O 1
ATOM 739 N N . LYS A 1 99 ? -1.639 11.325 10.643 1.00 88.12 99 LYS A N 1
ATOM 740 C CA . LYS A 1 99 ? -1.939 12.743 10.862 1.00 88.12 99 LYS A CA 1
ATOM 741 C C . LYS A 1 99 ? -3.419 13.010 10.607 1.00 88.12 99 LYS A C 1
ATOM 743 O O . LYS A 1 99 ? -3.985 12.522 9.632 1.00 88.12 99 LYS A O 1
ATOM 748 N N . ASP A 1 100 ? -4.065 13.735 11.518 1.00 87.19 100 ASP A N 1
ATOM 749 C CA . ASP A 1 100 ? -5.499 14.068 11.467 1.00 87.19 100 ASP A CA 1
ATOM 750 C C . ASP A 1 100 ? -6.430 12.848 11.243 1.00 87.19 100 ASP A C 1
ATOM 752 O O . ASP A 1 100 ? -7.497 12.948 10.634 1.00 87.19 100 ASP A O 1
ATOM 756 N N . GLY A 1 101 ? -6.023 11.668 11.732 1.00 84.62 101 GLY A N 1
ATOM 757 C CA . GLY A 1 101 ? -6.744 10.398 11.560 1.00 84.62 101 GLY A CA 1
ATOM 758 C C . GLY A 1 101 ? -6.669 9.797 10.148 1.00 84.62 101 GLY A C 1
ATOM 759 O O . GLY A 1 101 ? -7.494 8.950 9.798 1.00 84.62 101 GLY A O 1
ATOM 760 N N . GLN A 1 102 ? -5.712 10.246 9.335 1.00 91.31 102 GLN A N 1
ATOM 761 C CA . GLN A 1 102 ? -5.396 9.745 7.999 1.00 91.31 102 GLN A CA 1
ATOM 762 C C . GLN A 1 102 ? -3.921 9.328 7.924 1.00 91.31 102 GLN A C 1
ATOM 764 O O . GLN A 1 102 ? -3.102 9.722 8.752 1.00 91.31 102 GLN A O 1
ATOM 769 N N . TYR A 1 103 ? -3.585 8.536 6.911 1.00 93.19 103 TYR A N 1
ATOM 770 C CA . TYR A 1 103 ? -2.233 8.046 6.667 1.00 93.19 103 TYR A CA 1
ATOM 771 C C . TYR A 1 103 ? -1.622 8.810 5.494 1.00 93.19 103 TYR A C 1
ATOM 773 O O . TYR A 1 103 ? -2.074 8.647 4.363 1.00 93.19 103 TYR A O 1
ATOM 781 N N . GLU A 1 104 ? -0.621 9.649 5.752 1.00 95.62 104 GLU A N 1
ATOM 782 C CA . GLU A 1 104 ? 0.243 10.242 4.727 1.00 95.62 104 GLU A CA 1
ATOM 783 C C . GLU A 1 104 ? 1.353 9.229 4.410 1.00 95.62 104 GLU A C 1
ATOM 785 O O . GLU A 1 104 ? 2.223 8.976 5.241 1.00 95.62 104 GLU A O 1
ATOM 790 N N . ILE A 1 105 ? 1.299 8.607 3.229 1.00 96.12 105 ILE A N 1
ATOM 791 C CA . ILE A 1 105 ? 2.332 7.698 2.723 1.00 96.12 105 ILE A CA 1
ATOM 792 C C . ILE A 1 105 ? 3.244 8.480 1.786 1.00 96.12 105 ILE A C 1
ATOM 794 O O . ILE A 1 105 ? 2.774 9.144 0.857 1.00 96.12 105 ILE A O 1
ATOM 798 N N . GLU A 1 106 ? 4.545 8.338 1.999 1.00 95.94 106 GLU A N 1
ATOM 799 C CA . GLU A 1 106 ? 5.575 8.793 1.075 1.00 95.94 106 GLU A CA 1
ATOM 800 C C . GLU A 1 106 ? 6.358 7.581 0.569 1.00 95.94 106 GLU A C 1
ATOM 802 O O . GLU A 1 106 ? 6.766 6.722 1.355 1.00 95.94 106 GLU A O 1
ATOM 807 N N . ILE A 1 107 ? 6.539 7.519 -0.745 1.00 94.94 107 ILE A N 1
ATOM 808 C CA . ILE A 1 107 ? 7.339 6.531 -1.457 1.00 94.94 107 ILE A CA 1
ATOM 809 C C . ILE A 1 107 ? 8.489 7.293 -2.106 1.00 94.94 107 ILE A C 1
ATOM 811 O O . ILE A 1 107 ? 8.241 8.249 -2.841 1.00 94.94 107 ILE A O 1
ATOM 815 N N . ASP A 1 108 ? 9.713 6.857 -1.831 1.00 91.69 108 ASP A N 1
ATOM 816 C CA . ASP A 1 108 ? 10.942 7.430 -2.376 1.00 91.69 108 ASP A CA 1
ATOM 817 C C . ASP A 1 108 ? 11.714 6.285 -3.067 1.00 91.69 108 ASP A C 1
ATOM 819 O O . ASP A 1 108 ? 11.757 5.161 -2.555 1.00 91.69 108 ASP A O 1
ATOM 823 N N . GLY A 1 109 ? 12.331 6.506 -4.229 1.00 86.06 109 GLY A N 1
ATOM 824 C CA . GLY A 1 109 ? 12.982 5.406 -4.955 1.00 86.06 109 GLY A CA 1
ATOM 825 C C . GLY A 1 109 ? 13.784 5.828 -6.179 1.00 86.06 109 GLY A C 1
ATOM 826 O O . GLY A 1 109 ? 13.786 6.994 -6.564 1.00 86.06 109 GLY A O 1
ATOM 827 N N . CYS A 1 110 ? 14.466 4.871 -6.809 1.00 80.50 110 CYS A N 1
ATOM 828 C CA . CYS A 1 110 ? 15.281 5.123 -7.997 1.00 80.50 110 CYS A CA 1
ATOM 829 C C . CYS A 1 110 ? 15.249 3.941 -8.974 1.00 80.50 110 CYS A C 1
ATOM 831 O O . CYS A 1 110 ? 15.643 2.839 -8.602 1.00 80.50 110 CYS A O 1
ATOM 833 N N . ASN A 1 111 ? 14.847 4.183 -10.229 1.00 69.50 111 ASN A N 1
ATOM 834 C CA . ASN A 1 111 ? 14.923 3.222 -11.345 1.00 69.50 111 ASN A CA 1
ATOM 835 C C . ASN A 1 111 ? 15.772 3.767 -12.512 1.00 69.50 111 ASN A C 1
ATOM 837 O O . ASN A 1 111 ? 15.316 3.849 -13.650 1.00 69.50 111 ASN A O 1
ATOM 841 N N . GLY A 1 112 ? 16.959 4.301 -12.207 1.00 66.88 112 GLY A N 1
ATOM 842 C CA . GLY A 1 112 ? 17.712 5.173 -13.127 1.00 66.88 112 GLY A CA 1
ATOM 843 C C . GLY A 1 112 ? 17.146 6.600 -13.236 1.00 66.88 112 GLY A C 1
ATOM 844 O O . GLY A 1 112 ? 17.778 7.475 -13.820 1.00 66.88 112 GLY A O 1
ATOM 845 N N . PHE A 1 113 ? 15.987 6.847 -12.622 1.00 71.19 113 PHE A N 1
ATOM 846 C CA . PHE A 1 113 ? 15.359 8.146 -12.390 1.00 71.19 113 PHE A CA 1
ATOM 847 C C . PHE A 1 113 ? 14.617 8.122 -11.043 1.00 71.19 113 PHE A C 1
ATOM 849 O O . PHE A 1 113 ? 14.295 7.042 -10.541 1.00 71.19 113 PHE A O 1
ATOM 856 N N . SER A 1 114 ? 14.363 9.297 -10.459 1.00 79.50 114 SER A N 1
ATOM 857 C CA . SER A 1 114 ? 13.699 9.438 -9.151 1.00 79.50 114 SER A CA 1
ATOM 858 C C . SER A 1 114 ? 12.234 8.988 -9.207 1.00 79.50 114 SER A C 1
ATOM 860 O O . SER A 1 114 ? 11.499 9.386 -10.112 1.00 79.50 114 SER A O 1
ATOM 862 N N . LEU A 1 115 ? 11.808 8.177 -8.236 1.00 84.75 115 LEU A N 1
ATOM 863 C CA . LEU A 1 115 ? 10.450 7.633 -8.095 1.00 84.75 115 LEU A CA 1
ATOM 864 C C . LEU A 1 115 ? 9.771 8.183 -6.832 1.00 84.75 115 LEU A C 1
ATOM 866 O O . LEU A 1 115 ? 9.412 7.432 -5.926 1.00 84.75 115 LEU A O 1
ATOM 870 N N . ASP A 1 116 ? 9.610 9.503 -6.778 1.00 88.31 116 ASP A N 1
ATOM 871 C CA . ASP A 1 116 ? 9.118 10.206 -5.591 1.00 88.31 116 ASP A CA 1
ATOM 872 C C . ASP A 1 116 ? 7.603 10.440 -5.674 1.00 88.31 116 ASP A C 1
ATOM 874 O O . ASP A 1 116 ? 7.107 11.149 -6.555 1.00 88.31 116 ASP A O 1
ATOM 878 N N . GLN A 1 117 ? 6.837 9.858 -4.749 1.00 92.81 117 GLN A N 1
ATOM 879 C CA . GLN A 1 117 ? 5.378 9.953 -4.761 1.00 92.81 117 GLN A CA 1
ATOM 880 C C . GLN A 1 117 ? 4.774 10.012 -3.359 1.00 92.81 117 GLN A C 1
ATOM 882 O O . GLN A 1 117 ? 5.094 9.220 -2.478 1.00 92.81 117 GLN A O 1
ATOM 887 N N . LYS A 1 118 ? 3.826 10.935 -3.162 1.00 94.06 118 LYS A N 1
ATOM 888 C CA . LYS A 1 118 ? 3.122 11.131 -1.887 1.00 94.06 118 LYS A CA 1
ATOM 889 C C . LYS A 1 118 ? 1.620 10.933 -2.065 1.00 94.06 118 LYS A C 1
ATOM 891 O O . LYS A 1 118 ? 1.047 11.335 -3.079 1.00 94.06 118 LYS A O 1
ATOM 896 N N . THR A 1 119 ? 0.962 10.296 -1.100 1.00 95.94 119 THR A N 1
ATOM 897 C CA . THR A 1 119 ? -0.489 10.070 -1.133 1.00 95.94 119 THR A CA 1
ATOM 898 C C . THR A 1 119 ? -1.078 10.007 0.272 1.00 95.94 119 THR A C 1
ATOM 900 O O . THR A 1 119 ? -0.427 9.539 1.198 1.00 95.94 119 THR A O 1
ATOM 903 N N . THR A 1 120 ? -2.338 10.415 0.429 1.00 96.06 120 THR A N 1
ATOM 904 C CA . THR A 1 120 ? -3.065 10.292 1.703 1.00 96.06 120 THR A CA 1
ATOM 905 C C . THR A 1 120 ? -4.177 9.251 1.591 1.00 96.06 120 THR A C 1
ATOM 907 O O . THR A 1 120 ? -4.970 9.308 0.644 1.00 96.06 120 THR A O 1
ATOM 910 N N . LEU A 1 121 ? -4.247 8.318 2.545 1.00 95.12 121 LEU A N 1
ATOM 911 C CA . LEU A 1 121 ? -5.290 7.292 2.658 1.00 95.12 121 LEU A CA 1
ATOM 912 C C . LEU A 1 121 ? -6.121 7.462 3.929 1.00 95.12 121 LEU A C 1
ATOM 914 O O . LEU A 1 121 ? -5.603 7.762 5.006 1.00 95.12 121 LEU A O 1
ATOM 918 N N . LYS A 1 122 ? -7.421 7.198 3.812 1.00 94.06 122 LYS A N 1
ATOM 919 C CA . LYS A 1 122 ? -8.337 7.100 4.955 1.00 94.06 122 LYS A CA 1
ATOM 920 C C . LYS A 1 122 ? -8.273 5.694 5.578 1.00 94.06 122 LYS A C 1
ATOM 922 O O . LYS A 1 122 ? -7.929 4.738 4.885 1.00 94.06 122 LYS A O 1
ATOM 927 N N . PRO A 1 123 ? -8.626 5.516 6.864 1.00 91.06 123 PRO A N 1
ATOM 928 C CA . PRO A 1 123 ? -8.624 4.194 7.492 1.00 91.06 123 PRO A CA 1
ATOM 929 C C . PRO A 1 123 ? -9.554 3.201 6.773 1.00 91.06 123 PRO A C 1
ATOM 931 O O . PRO A 1 123 ? -10.753 3.457 6.642 1.00 91.06 123 PRO A O 1
ATOM 934 N N . GLY A 1 124 ? -9.014 2.059 6.338 1.00 89.44 124 GLY A N 1
ATOM 935 C CA . GLY A 1 124 ? -9.708 1.060 5.515 1.00 89.44 124 GLY A CA 1
ATOM 936 C C . GLY A 1 124 ? -9.715 1.343 4.006 1.00 89.44 124 GLY A C 1
ATOM 937 O O . GLY A 1 124 ? -10.371 0.616 3.263 1.00 89.44 124 GLY A O 1
ATOM 938 N N . GLU A 1 125 ? -9.033 2.390 3.534 1.00 93.94 125 GLU A N 1
ATOM 939 C CA . GLU A 1 125 ? -8.911 2.689 2.105 1.00 93.94 125 GLU A CA 1
ATOM 940 C C . GLU A 1 125 ? -7.841 1.818 1.425 1.00 93.94 125 GLU A C 1
ATOM 942 O O . GLU A 1 125 ? -6.778 1.546 1.982 1.00 93.94 125 GLU A O 1
ATOM 947 N N . ARG A 1 126 ? -8.116 1.418 0.180 1.00 95.06 126 ARG A N 1
ATOM 948 C CA . ARG A 1 126 ? -7.200 0.684 -0.702 1.00 95.06 126 ARG A CA 1
ATOM 949 C C . ARG A 1 126 ? -6.930 1.511 -1.953 1.00 95.06 126 ARG A C 1
ATOM 951 O O . ARG A 1 126 ? -7.866 2.073 -2.521 1.00 95.06 126 ARG A O 1
ATOM 958 N N . ARG A 1 127 ? -5.677 1.584 -2.404 1.00 95.38 127 ARG A N 1
ATOM 959 C CA . ARG A 1 127 ? -5.287 2.380 -3.582 1.00 95.38 127 ARG A CA 1
ATOM 960 C C . ARG A 1 127 ? -4.138 1.716 -4.334 1.00 95.38 127 ARG A C 1
ATOM 962 O O . ARG A 1 127 ? -3.229 1.183 -3.711 1.00 95.38 127 ARG A O 1
ATOM 969 N N . VAL A 1 128 ? -4.160 1.785 -5.666 1.00 93.25 128 VAL A N 1
ATOM 970 C CA . VAL A 1 128 ? -3.004 1.430 -6.504 1.00 93.25 128 VAL A CA 1
ATOM 971 C C . VAL A 1 128 ? -2.424 2.694 -7.124 1.00 93.25 128 VAL A C 1
ATOM 973 O O . VAL A 1 128 ? -3.103 3.406 -7.874 1.00 93.25 128 VAL A O 1
ATOM 976 N N . LEU A 1 129 ? -1.165 2.967 -6.802 1.00 92.25 129 LEU A N 1
ATOM 977 C CA . LEU A 1 129 ? -0.380 4.061 -7.355 1.00 92.25 129 LEU A CA 1
ATOM 978 C C . LEU A 1 129 ? 0.470 3.572 -8.538 1.00 92.25 129 LEU A C 1
ATOM 980 O O . LEU A 1 129 ? 0.873 2.415 -8.547 1.00 92.25 129 LEU A O 1
ATOM 984 N N . ASN A 1 130 ? 0.746 4.443 -9.514 1.00 90.38 130 ASN A N 1
ATOM 985 C CA . ASN A 1 130 ? 1.761 4.226 -10.558 1.00 90.38 130 ASN A CA 1
ATOM 986 C C . ASN A 1 130 ? 2.959 5.124 -10.215 1.00 90.38 130 ASN A C 1
ATOM 988 O O . ASN A 1 130 ? 2.752 6.327 -10.047 1.00 90.38 130 ASN A O 1
ATOM 992 N N . LEU A 1 131 ? 4.156 4.545 -10.091 1.00 87.50 131 LEU A N 1
ATOM 993 C CA . LEU A 1 131 ? 5.402 5.263 -9.798 1.00 87.50 131 LEU A CA 1
ATOM 994 C C . LEU A 1 131 ? 6.129 5.710 -11.069 1.00 87.50 131 LEU A C 1
ATOM 996 O O . LEU A 1 131 ? 6.612 6.833 -11.135 1.00 87.50 131 LEU A O 1
ATOM 1000 N N . SER A 1 132 ? 6.212 4.838 -12.074 1.00 80.88 132 SER A N 1
ATOM 1001 C CA . SER A 1 132 ? 6.988 5.072 -13.298 1.00 80.88 132 SER A CA 1
ATOM 1002 C C . SER A 1 132 ? 6.349 6.091 -14.241 1.00 80.88 132 SER A C 1
ATOM 1004 O O . SER A 1 132 ? 7.059 6.747 -14.994 1.00 80.88 132 SER A O 1
ATOM 1006 N N . GLY A 1 133 ? 5.017 6.205 -14.252 1.00 74.19 133 GLY A N 1
ATOM 1007 C CA . GLY A 1 133 ? 4.280 7.118 -15.142 1.00 74.19 133 GLY A CA 1
ATOM 1008 C C . GLY A 1 133 ? 4.309 6.746 -16.635 1.00 74.19 133 GLY A C 1
ATOM 1009 O O . GLY A 1 133 ? 3.764 7.479 -17.457 1.00 74.19 133 GLY A O 1
ATOM 1010 N N . ILE A 1 134 ? 4.921 5.610 -16.976 1.00 70.44 134 ILE A N 1
ATOM 1011 C CA . ILE A 1 134 ? 5.055 5.043 -18.326 1.00 70.44 134 ILE A CA 1
ATOM 1012 C C . ILE A 1 134 ? 3.728 4.349 -18.732 1.00 70.44 134 ILE A C 1
ATOM 1014 O O . ILE A 1 134 ? 2.747 4.329 -17.980 1.00 70.44 134 ILE A O 1
ATOM 1018 N N . SER A 1 135 ? 3.666 3.781 -19.937 1.00 66.12 135 SER A N 1
ATOM 1019 C CA . SER A 1 135 ? 2.555 2.960 -20.441 1.00 66.12 135 SER A CA 1
ATOM 1020 C C . SER A 1 135 ? 3.022 1.528 -20.718 1.00 66.12 135 SER A C 1
ATOM 1022 O O . SER A 1 135 ? 4.082 1.340 -21.305 1.00 66.12 135 SER A O 1
ATOM 1024 N N . GLY A 1 136 ? 2.212 0.518 -20.378 1.00 65.62 136 GLY A N 1
ATOM 1025 C CA . GLY A 1 136 ? 2.473 -0.884 -20.739 1.00 65.62 136 GLY A CA 1
ATOM 1026 C C . GLY A 1 136 ? 3.047 -1.756 -19.605 1.00 65.62 136 GLY A C 1
ATOM 1027 O O . GLY A 1 136 ? 2.643 -1.578 -18.449 1.00 65.62 136 GLY A O 1
ATOM 1028 N N . PRO A 1 137 ? 3.908 -2.750 -19.919 1.00 66.81 137 PRO A N 1
ATOM 1029 C CA . PRO A 1 137 ? 4.342 -3.776 -18.966 1.00 66.81 137 PRO A CA 1
ATOM 1030 C C . PRO A 1 137 ? 5.446 -3.301 -18.012 1.00 66.81 137 PRO A C 1
ATOM 1032 O O . PRO A 1 137 ? 5.453 -3.707 -16.859 1.00 66.81 137 PRO A O 1
ATOM 1035 N N . GLU A 1 138 ? 6.321 -2.385 -18.436 1.00 74.38 138 GLU A N 1
ATOM 1036 C CA . GLU A 1 138 ? 7.429 -1.847 -17.620 1.00 74.38 138 GLU A CA 1
ATOM 1037 C C . GLU A 1 138 ? 6.963 -0.930 -16.471 1.00 74.38 138 GLU A C 1
ATOM 1039 O O . GLU A 1 138 ? 7.774 -0.338 -15.761 1.00 74.38 138 GLU A O 1
ATOM 1044 N N . ASN A 1 139 ? 5.648 -0.786 -16.275 1.00 83.25 139 ASN A N 1
ATOM 1045 C CA . ASN A 1 139 ? 5.115 0.059 -15.223 1.00 83.25 139 ASN A CA 1
ATOM 1046 C C . ASN A 1 139 ? 5.307 -0.539 -13.831 1.00 83.25 139 ASN A C 1
ATOM 1048 O O . ASN A 1 139 ? 4.891 -1.665 -13.557 1.00 83.25 139 ASN A O 1
ATOM 1052 N N . ILE A 1 140 ? 5.829 0.281 -12.924 1.00 88.19 140 ILE A N 1
ATOM 1053 C CA . ILE A 1 140 ? 5.965 -0.024 -11.506 1.00 88.19 140 ILE A CA 1
ATOM 1054 C C . ILE A 1 140 ? 4.775 0.579 -10.759 1.00 88.19 140 ILE A C 1
ATOM 1056 O O . ILE A 1 140 ? 4.535 1.788 -10.798 1.00 88.19 140 ILE A O 1
ATOM 1060 N N . PHE A 1 141 ? 4.056 -0.265 -10.026 1.00 90.75 141 PHE A N 1
ATOM 1061 C CA . PHE A 1 141 ? 2.927 0.120 -9.192 1.00 90.75 141 PHE A CA 1
ATOM 1062 C C . PHE A 1 141 ? 3.154 -0.273 -7.730 1.00 90.75 141 PHE A C 1
ATOM 1064 O O . PHE A 1 141 ? 3.840 -1.250 -7.420 1.00 90.75 141 PHE A O 1
ATOM 1071 N N . ILE A 1 142 ? 2.502 0.452 -6.819 1.00 93.31 142 ILE A N 1
ATOM 1072 C CA . ILE A 1 142 ? 2.338 0.020 -5.427 1.00 93.31 142 ILE A CA 1
ATOM 1073 C C . ILE A 1 142 ? 0.853 -0.097 -5.118 1.00 93.31 142 ILE A C 1
ATOM 1075 O O . ILE A 1 142 ? 0.096 0.867 -5.256 1.00 93.31 142 ILE A O 1
ATOM 1079 N N . ALA A 1 143 ? 0.451 -1.277 -4.654 1.00 94.81 143 ALA A N 1
ATOM 1080 C CA . ALA A 1 143 ? -0.810 -1.475 -3.963 1.00 94.81 143 ALA A CA 1
ATOM 1081 C C . ALA A 1 143 ? -0.633 -1.110 -2.482 1.00 94.81 143 ALA A C 1
ATOM 1083 O O . ALA A 1 143 ? 0.245 -1.650 -1.812 1.00 94.81 143 ALA A O 1
ATOM 1084 N N . LEU A 1 144 ? -1.467 -0.198 -1.983 1.00 96.00 144 LEU A N 1
ATOM 1085 C CA . LEU A 1 144 ? -1.514 0.235 -0.589 1.00 96.00 144 LEU A CA 1
ATOM 1086 C C . LEU A 1 144 ? -2.861 -0.142 0.036 1.00 96.00 144 LEU A C 1
ATOM 1088 O O . LEU A 1 144 ? -3.911 0.113 -0.559 1.00 96.00 144 LEU A O 1
ATOM 1092 N N . GLU A 1 145 ? -2.833 -0.682 1.251 1.00 95.00 145 GLU A N 1
ATOM 1093 C CA . GLU A 1 145 ? -4.018 -0.978 2.061 1.00 95.00 145 GLU A CA 1
ATOM 1094 C C . GLU A 1 145 ? -3.876 -0.359 3.458 1.00 95.00 145 GLU A C 1
ATOM 1096 O O . GLU A 1 145 ? -2.999 -0.732 4.237 1.00 95.00 145 GLU A O 1
ATOM 1101 N N . ALA A 1 146 ? -4.735 0.614 3.770 1.00 93.38 146 ALA A N 1
ATOM 1102 C CA . ALA A 1 146 ? -4.740 1.302 5.054 1.00 93.38 146 ALA A CA 1
ATOM 1103 C C . ALA A 1 146 ? -5.555 0.534 6.113 1.00 93.38 146 ALA A C 1
ATOM 1105 O O . ALA A 1 146 ? -6.637 0.023 5.810 1.00 93.38 146 ALA A O 1
ATOM 1106 N N . PRO A 1 147 ? -5.101 0.497 7.380 1.00 90.62 147 PRO A N 1
ATOM 1107 C CA . PRO A 1 147 ? -5.764 -0.255 8.438 1.00 90.62 147 PRO A CA 1
ATOM 1108 C C . PRO A 1 147 ? -7.153 0.318 8.743 1.00 90.62 147 PRO A C 1
ATOM 1110 O O . PRO A 1 147 ? -7.370 1.532 8.727 1.00 90.62 147 PRO A O 1
ATOM 1113 N N . VAL A 1 148 ? -8.121 -0.548 9.056 1.00 86.06 148 VAL A N 1
ATOM 1114 C CA . VAL A 1 148 ? -9.450 -0.103 9.505 1.00 86.06 148 VAL A CA 1
ATOM 1115 C C . VAL A 1 148 ? -9.358 0.515 10.900 1.00 86.06 148 VAL A C 1
ATOM 1117 O O . VAL A 1 148 ? -8.821 -0.089 11.828 1.00 86.06 148 VAL A O 1
ATOM 1120 N N . SER A 1 149 ? -9.918 1.717 11.076 1.00 78.81 149 SER A N 1
ATOM 1121 C CA . SER A 1 149 ? -9.813 2.436 12.356 1.00 78.81 149 SER A CA 1
ATOM 1122 C C . SER A 1 149 ? -10.325 1.598 13.535 1.00 78.81 149 SER A C 1
ATOM 1124 O O . SER A 1 149 ? -11.331 0.892 13.426 1.00 78.81 149 SER A O 1
ATOM 1126 N N . LYS A 1 150 ? -9.695 1.737 14.710 1.00 78.12 150 LYS A N 1
ATOM 1127 C CA . LYS A 1 150 ? -10.080 1.014 15.943 1.00 78.12 150 LYS A CA 1
ATOM 1128 C C . LYS A 1 150 ? -11.575 1.179 16.284 1.00 78.12 150 LYS A C 1
ATOM 1130 O O . LYS A 1 150 ? -12.209 0.245 16.772 1.00 78.12 150 LYS A O 1
ATOM 1135 N N . LYS A 1 151 ? -12.169 2.336 15.953 1.00 74.62 151 LYS A N 1
ATOM 1136 C CA . LYS A 1 151 ? -13.613 2.620 16.084 1.00 74.62 151 LYS A CA 1
ATOM 1137 C C . LYS A 1 151 ? -14.471 1.813 15.096 1.00 74.62 151 LYS A C 1
ATOM 1139 O O . LYS A 1 151 ? -15.513 1.295 15.492 1.00 74.62 151 LYS A O 1
ATOM 1144 N N . ALA A 1 152 ? -14.041 1.682 13.839 1.00 71.81 152 ALA A N 1
ATOM 1145 C CA . ALA A 1 152 ? -14.713 0.851 12.839 1.00 71.81 152 ALA A CA 1
ATOM 1146 C C . ALA A 1 152 ? -14.592 -0.647 13.170 1.00 71.81 152 ALA A C 1
ATOM 1148 O O . ALA A 1 152 ? -15.606 -1.343 13.155 1.00 71.81 152 ALA A O 1
ATOM 1149 N N . LYS A 1 153 ? -13.398 -1.113 13.569 1.00 77.62 153 LYS A N 1
ATOM 1150 C CA . LYS A 1 153 ? -13.151 -2.491 14.030 1.00 77.62 153 L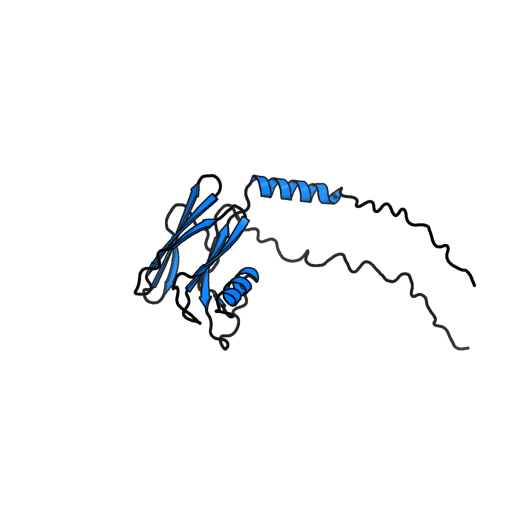YS A CA 1
ATOM 1151 C C . LYS A 1 153 ? -14.077 -2.862 15.200 1.00 77.62 153 LYS A C 1
ATOM 1153 O O . LYS A 1 153 ? -14.874 -3.787 15.063 1.00 77.62 153 LYS A O 1
ATOM 1158 N N . LYS A 1 154 ? -14.120 -2.047 16.265 1.00 78.62 154 LYS A N 1
ATOM 1159 C CA . LYS A 1 154 ? -15.029 -2.252 17.413 1.00 78.62 154 LYS A CA 1
ATOM 1160 C C . LYS A 1 154 ? -16.518 -2.239 17.033 1.00 78.62 154 LYS A C 1
ATOM 1162 O O . LYS A 1 154 ? -17.307 -3.003 17.596 1.00 78.62 154 LYS A O 1
ATOM 1167 N N . ARG A 1 155 ? -16.932 -1.394 16.076 1.00 72.31 155 ARG A N 1
ATOM 1168 C CA . ARG A 1 155 ? -18.308 -1.403 15.541 1.00 72.31 155 ARG A CA 1
ATOM 1169 C C . ARG A 1 155 ? -18.610 -2.713 14.809 1.00 72.31 155 ARG A C 1
ATOM 1171 O O . ARG A 1 155 ? -19.660 -3.296 15.061 1.00 72.31 155 ARG A O 1
ATOM 1178 N N . ALA A 1 156 ? -17.708 -3.182 13.948 1.00 74.31 156 ALA A N 1
ATOM 1179 C CA . ALA A 1 156 ? -17.869 -4.439 13.219 1.00 74.31 156 ALA A CA 1
ATOM 1180 C C . ALA A 1 156 ? -17.907 -5.652 14.167 1.00 74.31 156 ALA A C 1
ATOM 1182 O O . ALA A 1 156 ? -18.759 -6.521 14.011 1.00 74.31 156 ALA A O 1
ATOM 1183 N N . GLU A 1 157 ? -17.060 -5.673 15.199 1.00 80.69 157 GLU A N 1
ATOM 1184 C CA . GLU A 1 157 ? -17.059 -6.697 16.254 1.00 80.69 157 GLU A CA 1
ATO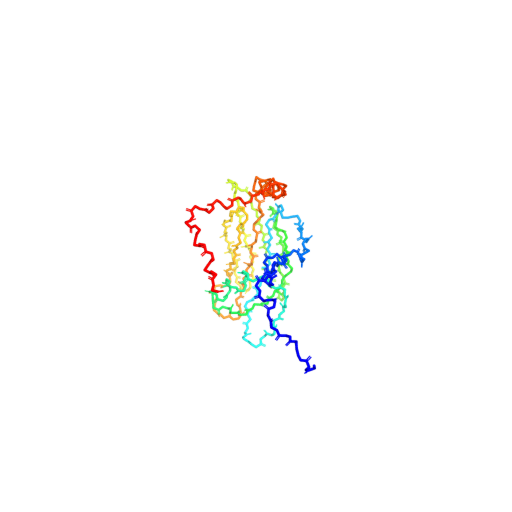M 1185 C C . GLU A 1 157 ? -18.386 -6.713 17.033 1.00 80.69 157 GLU A C 1
ATOM 1187 O O . GLU A 1 157 ? -18.984 -7.773 17.214 1.00 80.69 157 GLU A O 1
ATOM 1192 N N . THR A 1 158 ? -18.907 -5.537 17.404 1.00 77.12 158 THR A N 1
ATOM 1193 C CA . THR A 1 158 ? -20.216 -5.396 18.073 1.00 77.12 158 THR A CA 1
ATOM 1194 C C . THR A 1 158 ? -21.364 -5.860 17.168 1.00 77.12 158 THR A C 1
ATOM 1196 O O . THR A 1 158 ? -22.252 -6.587 17.611 1.00 77.12 158 THR A O 1
ATOM 1199 N N . MET A 1 159 ? -21.340 -5.500 15.880 1.00 71.94 159 MET A N 1
ATOM 1200 C CA . MET A 1 159 ? -22.331 -5.971 14.905 1.00 71.94 159 MET A CA 1
ATOM 1201 C C . MET A 1 159 ? -22.235 -7.486 14.678 1.00 71.94 159 MET A C 1
ATOM 1203 O O . MET A 1 159 ? -23.268 -8.138 14.579 1.00 71.94 159 MET A O 1
ATOM 1207 N N . LYS A 1 160 ? -21.031 -8.074 14.670 1.00 76.31 160 LYS A N 1
ATOM 1208 C CA . LYS A 1 160 ? -20.820 -9.527 14.543 1.00 76.31 160 LYS A CA 1
ATOM 1209 C C . LYS A 1 160 ? -21.287 -10.301 15.782 1.00 76.31 160 LYS A C 1
ATOM 1211 O O . LYS A 1 160 ? -21.816 -11.399 15.635 1.00 76.31 160 LYS A O 1
ATOM 1216 N N . ALA A 1 161 ? -21.137 -9.736 16.981 1.00 75.50 161 ALA A N 1
ATOM 1217 C CA . ALA A 1 161 ? -21.710 -10.303 18.202 1.00 75.50 161 ALA A CA 1
ATOM 1218 C C . ALA A 1 161 ? -23.250 -10.288 18.151 1.00 75.50 161 ALA A C 1
ATOM 1220 O O . ALA A 1 161 ? -23.889 -11.322 18.348 1.00 75.50 161 ALA A O 1
ATOM 1221 N N . ASN A 1 162 ? -23.834 -9.142 17.785 1.00 69.12 162 ASN A N 1
ATOM 1222 C CA . ASN A 1 162 ? -25.285 -8.951 17.707 1.00 69.12 162 ASN A CA 1
ATOM 1223 C C . ASN A 1 162 ? -25.933 -9.628 16.483 1.00 69.12 162 ASN A C 1
ATOM 1225 O O . ASN A 1 162 ? -27.142 -9.834 16.468 1.00 69.12 162 ASN A O 1
ATOM 1229 N N . ALA A 1 163 ? -25.163 -10.044 15.472 1.00 68.25 163 ALA A N 1
ATOM 1230 C CA . ALA A 1 163 ? -25.684 -10.797 14.329 1.00 68.25 163 ALA A CA 1
ATOM 1231 C C . ALA A 1 163 ? -26.334 -12.131 14.748 1.00 68.25 163 ALA A C 1
ATOM 1233 O O . ALA A 1 163 ? -27.256 -12.593 14.084 1.00 68.25 163 ALA A O 1
ATOM 1234 N N . LYS A 1 164 ? -25.915 -12.724 15.879 1.00 63.31 164 LYS A N 1
ATOM 1235 C CA . LYS A 1 164 ? -26.548 -13.930 16.445 1.00 63.31 164 LYS A CA 1
ATOM 1236 C C . LYS A 1 164 ? -27.942 -13.685 17.039 1.00 63.31 164 LYS A C 1
ATOM 1238 O O . LYS A 1 164 ? -28.694 -14.641 17.199 1.00 63.31 164 LYS A O 1
ATOM 1243 N N . SER A 1 165 ? -28.281 -12.441 17.380 1.00 63.28 165 SER A N 1
ATOM 1244 C CA . SER A 1 165 ? -29.602 -12.036 17.882 1.00 63.28 165 SER A CA 1
ATOM 1245 C C . SER A 1 165 ? -30.425 -11.249 16.855 1.00 63.28 165 SER A C 1
ATOM 1247 O O . SER A 1 165 ? -31.572 -10.900 17.133 1.00 63.28 165 SER A O 1
ATOM 1249 N N . PHE A 1 166 ? -29.886 -10.999 15.658 1.00 56.44 166 PHE A N 1
ATOM 1250 C CA . PHE A 1 166 ? -30.592 -10.307 14.586 1.00 56.44 166 PHE A CA 1
ATOM 1251 C C . PHE A 1 166 ? -31.628 -11.229 13.925 1.00 56.44 166 PHE A C 1
ATOM 1253 O O . PHE A 1 166 ? -31.283 -12.115 13.143 1.00 56.44 166 PHE A O 1
ATOM 1260 N N . ARG A 1 167 ? -32.912 -11.007 14.223 1.00 60.53 167 ARG A N 1
ATOM 1261 C CA . ARG A 1 167 ? -34.033 -11.600 13.481 1.00 60.53 167 ARG A CA 1
ATOM 1262 C C . ARG A 1 167 ? -34.516 -10.624 12.415 1.00 60.53 167 ARG A C 1
ATOM 1264 O O . ARG A 1 167 ? -34.820 -9.476 12.723 1.00 60.53 167 ARG A O 1
ATOM 1271 N N . LEU A 1 168 ? -34.607 -11.095 11.173 1.00 58.25 168 LEU A N 1
ATOM 1272 C CA . LEU A 1 168 ? -35.263 -10.371 10.088 1.00 58.25 168 LEU A CA 1
ATOM 1273 C C . LEU A 1 168 ? -36.748 -10.754 10.070 1.00 58.25 168 LEU A C 1
ATOM 1275 O O . LEU A 1 168 ? -37.100 -11.836 9.604 1.00 58.25 168 LEU A O 1
ATOM 1279 N N . GLU A 1 169 ? -37.611 -9.881 10.583 1.00 62.19 169 GLU A N 1
ATOM 1280 C CA . GLU A 1 169 ? -39.063 -10.083 10.555 1.00 62.19 169 GLU A CA 1
ATOM 1281 C C . GLU A 1 169 ? -39.659 -9.441 9.293 1.00 62.19 169 GLU A C 1
ATOM 1283 O O . GLU A 1 169 ? -39.684 -8.220 9.137 1.00 62.19 169 GLU A O 1
ATOM 1288 N N . LEU A 1 170 ? -40.106 -10.286 8.358 1.00 55.59 170 LEU A N 1
ATOM 1289 C CA . LEU A 1 170 ? -40.733 -9.878 7.099 1.00 55.59 170 LEU A CA 1
ATOM 1290 C C . LEU A 1 170 ? -42.257 -9.826 7.261 1.00 55.59 170 LEU A C 1
ATOM 1292 O O . LEU A 1 170 ? -42.958 -10.805 7.006 1.00 55.59 170 LEU A O 1
ATOM 1296 N N . ASN A 1 171 ? -42.771 -8.666 7.669 1.00 60.22 171 ASN A N 1
ATOM 1297 C CA . ASN A 1 171 ? -44.210 -8.420 7.768 1.00 60.22 171 ASN A CA 1
ATOM 1298 C C . ASN A 1 171 ? -44.826 -8.235 6.370 1.00 60.22 171 ASN A C 1
ATOM 1300 O O . ASN A 1 171 ? -44.785 -7.149 5.790 1.00 60.22 171 ASN A O 1
ATOM 1304 N N . TYR A 1 172 ? -45.374 -9.319 5.819 1.00 58.50 172 TYR A N 1
ATOM 1305 C CA . TYR A 1 172 ? -46.072 -9.324 4.536 1.00 58.50 172 TYR A CA 1
ATOM 1306 C C . TYR A 1 172 ? -47.543 -8.920 4.712 1.00 58.50 172 TYR A C 1
ATOM 1308 O O . TYR A 1 172 ? -48.353 -9.699 5.207 1.00 58.50 172 TYR A O 1
ATOM 1316 N N . ASN A 1 173 ? -47.885 -7.712 4.257 1.00 64.75 173 ASN A N 1
ATOM 1317 C CA . ASN A 1 173 ? -49.240 -7.147 4.329 1.00 64.75 173 ASN A CA 1
ATOM 1318 C C . ASN A 1 173 ? -50.031 -7.289 3.008 1.00 64.75 173 ASN A C 1
ATOM 1320 O O . ASN A 1 173 ? -50.971 -6.534 2.774 1.00 64.75 173 ASN A O 1
ATOM 1324 N N . GLY A 1 174 ? -49.627 -8.195 2.112 1.00 68.12 174 GLY A N 1
ATOM 1325 C CA . GLY A 1 174 ? -50.366 -8.461 0.875 1.00 68.12 174 GLY A CA 1
ATOM 1326 C C . GLY A 1 174 ? -51.608 -9.316 1.126 1.00 68.12 174 GLY A C 1
ATOM 1327 O O . GLY A 1 174 ? -51.614 -10.169 2.016 1.00 68.12 174 GLY A O 1
ATOM 1328 N N . GLU A 1 175 ? -52.656 -9.112 0.327 1.00 68.25 175 GLU A N 1
ATOM 1329 C CA . GLU A 1 175 ? -53.842 -9.968 0.370 1.00 68.25 175 GLU A CA 1
ATOM 1330 C C . GLU A 1 175 ? -53.459 -11.415 0.038 1.00 68.25 175 GLU A C 1
ATOM 1332 O O . GLU A 1 175 ? -52.830 -11.696 -0.984 1.00 68.25 175 GLU A O 1
ATOM 1337 N N . GLN A 1 176 ? -53.838 -12.355 0.906 1.00 62.81 176 GLN A N 1
ATOM 1338 C CA . GLN A 1 176 ? -53.623 -13.772 0.637 1.00 62.81 176 GLN A CA 1
ATOM 1339 C C . GLN A 1 176 ? -54.570 -14.232 -0.474 1.00 62.81 176 GLN A C 1
ATOM 1341 O O . GLN A 1 176 ? -55.728 -14.572 -0.214 1.00 62.81 176 GLN A O 1
ATOM 1346 N N . CYS A 1 177 ? -54.057 -14.308 -1.704 1.00 56.81 177 CYS A N 1
ATOM 1347 C CA . CYS A 1 177 ? -54.658 -15.118 -2.758 1.00 56.81 177 CYS A CA 1
ATOM 1348 C C . CYS A 1 177 ? -54.797 -16.555 -2.241 1.00 56.81 177 CYS A C 1
ATOM 1350 O O . CYS A 1 177 ? -53.816 -17.297 -2.159 1.00 56.81 177 CYS A O 1
ATOM 1352 N N . LYS A 1 178 ? -56.017 -16.931 -1.844 1.00 56.09 178 LYS A N 1
ATOM 1353 C CA . LYS A 1 178 ? -56.327 -18.290 -1.391 1.00 56.09 178 LYS A CA 1
ATOM 1354 C C . LYS A 1 178 ? -55.966 -19.275 -2.509 1.00 56.09 178 LYS A C 1
ATOM 1356 O O . LYS A 1 178 ? -56.244 -18.966 -3.669 1.00 56.09 178 LYS A O 1
ATOM 1361 N N . PRO A 1 179 ? -55.390 -20.448 -2.193 1.00 54.66 179 PRO A N 1
ATOM 1362 C CA . PRO A 1 179 ? -55.175 -21.471 -3.204 1.00 54.66 179 PRO A CA 1
ATOM 1363 C C . PRO A 1 179 ? -56.528 -21.855 -3.810 1.00 54.66 179 PRO A C 1
ATOM 1365 O O . PRO A 1 179 ? -57.461 -22.204 -3.084 1.00 54.66 179 PRO A O 1
ATOM 1368 N N . VAL A 1 180 ? -56.632 -21.764 -5.136 1.00 48.34 180 VAL A N 1
ATOM 1369 C CA . VAL A 1 180 ? -57.763 -22.334 -5.868 1.00 48.34 180 VAL A CA 1
ATOM 1370 C C . VAL A 1 180 ? -57.649 -23.850 -5.745 1.00 48.34 180 VAL A C 1
ATOM 1372 O O . VAL A 1 180 ? -56.596 -24.417 -6.031 1.00 48.34 180 VAL A O 1
ATOM 1375 N N . ILE A 1 181 ? -58.720 -24.479 -5.271 1.00 45.47 181 ILE A N 1
ATOM 1376 C CA . ILE A 1 181 ? -58.868 -25.930 -5.253 1.00 45.47 181 ILE A CA 1
ATOM 1377 C C . ILE A 1 181 ? -59.790 -26.264 -6.425 1.00 45.47 181 ILE A C 1
ATOM 1379 O O . ILE A 1 181 ? -60.961 -25.880 -6.397 1.00 45.47 181 ILE A O 1
ATOM 1383 N N . GLU A 1 182 ? -59.233 -26.923 -7.439 1.00 43.12 182 GLU A N 1
ATOM 1384 C CA . GLU A 1 182 ? -59.977 -27.663 -8.471 1.00 43.12 182 GLU A CA 1
ATOM 1385 C C . GLU A 1 182 ? -60.185 -29.118 -8.018 1.00 43.12 182 GLU A C 1
ATOM 1387 O O . GLU A 1 182 ? -59.259 -29.666 -7.371 1.00 43.12 182 GLU A O 1
#

Sequence (182 aa):
MPLRFAAALCLMVILTAVTFAADKMLVIDDLTQVQAKVVYGAAAEQQERADIALWIGEALAKKGSPLAQPQSGWIALASESKRLHTDNGLYIDGKVTEKDGQYEIEIDGCNGFSLDQKTTLKPGERRVLNLSGISGPENIFIALEAPVSKKAKKRAETMKANAKSFRLELNYNGEQCKPVIE